Protein AF-A0A564YFP5-F1 (afdb_monomer_lite)

Sequence (176 aa):
MSIEEQVGLLSDLISILHRTYHFKRICLVGKERAIVKRKQFWDVIKTLGNRTGINVQTFLVDHKSNDDAFMIYMALWSGPDCYLLSIDEFRQHRYTIGPEGADLLAQWQTARQISVKNTHPLSFNDPVVCDSRIQGNMKDGWHIPYDSGEPRLSYLPPTTWLCLRPPTRLLLNNFQ

Organism: Hymenolepis diminuta (NCBI:txid6216)

pLDDT: mean 87.05, std 10.6, range [38.28, 97.0]

Radius of gyration: 21.27 Å; chains: 1; bounding box: 44×33×76 Å

Structure (mmCIF, N/CA/C/O backbone):
data_AF-A0A564YFP5-F1
#
_entry.id   AF-A0A564YFP5-F1
#
loop_
_atom_site.group_PDB
_atom_site.id
_atom_site.type_symbol
_atom_site.label_atom_id
_atom_site.label_alt_id
_atom_site.label_comp_id
_atom_site.label_asym_id
_atom_site.label_entity_id
_atom_site.label_seq_id
_atom_site.pdbx_PDB_ins_code
_atom_site.Cartn_x
_atom_site.Cartn_y
_atom_site.Cartn_z
_atom_site.occupancy
_atom_site.B_iso_or_equiv
_atom_site.auth_seq_id
_atom_site.auth_comp_id
_atom_site.auth_asym_id
_atom_site.auth_atom_id
_atom_site.pdbx_PDB_model_num
ATOM 1 N N . MET A 1 1 ? -0.466 15.391 21.189 1.00 73.50 1 MET A N 1
ATOM 2 C CA . MET A 1 1 ? -1.738 15.069 20.525 1.00 73.50 1 MET A CA 1
ATOM 3 C C . MET A 1 1 ? -2.593 14.251 21.478 1.00 73.50 1 MET A C 1
ATOM 5 O O . MET A 1 1 ? -2.123 13.216 21.952 1.00 73.50 1 MET A O 1
ATOM 9 N N . SER A 1 2 ? -3.782 14.741 21.814 1.00 85.06 2 SER A N 1
ATOM 10 C CA . SER A 1 2 ? -4.732 14.066 22.700 1.00 85.06 2 SER A CA 1
ATOM 11 C C . SER A 1 2 ? -5.253 12.768 22.065 1.00 85.06 2 SER A C 1
ATOM 13 O O . SER A 1 2 ? -5.103 12.533 20.865 1.00 85.06 2 SER A O 1
ATOM 15 N N . ILE A 1 3 ? -5.855 11.889 22.869 1.00 82.06 3 ILE A N 1
ATOM 16 C CA . ILE A 1 3 ? -6.478 10.660 22.347 1.00 82.06 3 ILE A CA 1
ATOM 17 C C . ILE A 1 3 ? -7.640 11.004 21.405 1.00 82.06 3 ILE A C 1
ATOM 19 O O . ILE A 1 3 ? -7.815 10.339 20.390 1.00 82.06 3 ILE A O 1
ATOM 23 N N . GLU A 1 4 ? -8.403 12.051 21.713 1.00 85.44 4 GLU A N 1
ATOM 24 C CA . GLU A 1 4 ? -9.531 12.508 20.896 1.00 85.44 4 GLU A CA 1
ATOM 25 C C . GLU A 1 4 ? -9.066 13.009 19.526 1.00 85.44 4 GLU A C 1
ATOM 27 O O . GLU A 1 4 ? -9.638 12.624 18.507 1.00 85.44 4 GLU A O 1
ATOM 32 N N . GLU A 1 5 ? -7.970 13.772 19.486 1.00 87.25 5 GLU A N 1
ATOM 33 C CA . GLU A 1 5 ? -7.333 14.200 18.236 1.00 87.25 5 GLU A CA 1
ATOM 34 C C . GLU A 1 5 ? -6.876 12.994 17.406 1.00 87.25 5 GLU A C 1
ATOM 36 O O . GLU A 1 5 ? -7.124 12.943 16.203 1.00 87.25 5 GLU A O 1
ATOM 41 N N . GLN A 1 6 ? -6.275 11.977 18.036 1.00 86.69 6 GLN A N 1
ATOM 42 C CA . GLN A 1 6 ? -5.869 10.755 17.332 1.00 86.69 6 GLN A CA 1
ATOM 43 C C . GLN A 1 6 ? -7.065 9.990 16.747 1.00 86.69 6 GLN A C 1
ATOM 45 O O . GLN A 1 6 ? -6.969 9.467 15.637 1.00 86.69 6 GLN A O 1
ATOM 50 N N . VAL A 1 7 ? -8.182 9.914 17.482 1.00 88.88 7 VAL A N 1
ATOM 51 C CA . VAL A 1 7 ? -9.424 9.280 17.005 1.00 88.88 7 VAL A CA 1
ATOM 52 C C . VAL A 1 7 ? -9.981 10.038 15.806 1.00 88.88 7 VAL A C 1
ATOM 54 O O . VAL A 1 7 ? -10.337 9.401 14.814 1.00 88.88 7 VAL A O 1
ATOM 57 N N . GLY A 1 8 ? -10.004 11.372 15.875 1.00 89.56 8 GLY A N 1
ATOM 58 C CA . GLY A 1 8 ? -10.411 12.236 14.768 1.00 89.56 8 GLY A CA 1
ATOM 59 C C . GLY A 1 8 ? -9.572 11.986 13.518 1.00 89.56 8 GLY A C 1
ATOM 60 O O . GLY A 1 8 ? -10.115 11.595 12.489 1.00 89.56 8 GLY A O 1
ATOM 61 N N . LEU A 1 9 ? -8.244 12.081 13.635 1.00 89.25 9 LEU A N 1
ATOM 62 C CA . LEU A 1 9 ? -7.331 11.875 12.506 1.00 89.25 9 LEU A CA 1
ATOM 63 C C . LEU A 1 9 ? -7.464 10.487 11.871 1.00 89.25 9 LEU A C 1
ATOM 65 O O . LEU A 1 9 ? -7.447 10.366 10.648 1.00 89.25 9 LEU A O 1
ATOM 69 N N . LEU A 1 10 ? -7.595 9.431 12.680 1.00 90.00 10 LEU A N 1
ATOM 70 C CA . LEU A 1 10 ? -7.717 8.071 12.157 1.00 90.00 10 LEU A CA 1
ATOM 71 C C . LEU A 1 10 ? -9.069 7.848 11.464 1.00 90.00 10 LEU A C 1
ATOM 73 O O . LEU A 1 10 ? -9.120 7.223 10.406 1.00 90.00 10 LEU A O 1
ATOM 77 N N . SER A 1 11 ? -10.154 8.388 12.025 1.00 91.88 11 SER A N 1
ATOM 78 C CA . SER A 1 11 ? -11.475 8.372 11.389 1.00 91.88 11 SER A CA 1
ATOM 79 C C . SER A 1 11 ? -11.476 9.145 10.067 1.00 91.88 11 SER A C 1
ATOM 81 O O . SER A 1 11 ? -12.002 8.655 9.064 1.00 91.88 11 SER A O 1
ATOM 83 N N . ASP A 1 12 ? -10.859 10.326 10.040 1.00 92.25 12 ASP A N 1
ATOM 84 C CA . ASP A 1 12 ? -10.745 11.153 8.840 1.00 92.25 12 ASP A CA 1
ATOM 85 C C . ASP A 1 12 ? -9.926 10.452 7.762 1.00 92.25 12 ASP A C 1
ATOM 87 O O . ASP A 1 12 ? -10.345 10.409 6.606 1.00 92.25 12 ASP A O 1
ATOM 91 N N . LEU A 1 13 ? -8.813 9.821 8.141 1.00 92.44 13 LEU A N 1
ATOM 92 C CA . LEU A 1 13 ? -8.007 9.013 7.234 1.00 92.44 13 LEU A CA 1
ATOM 93 C C . LEU A 1 13 ? -8.830 7.875 6.617 1.00 92.44 13 LEU A C 1
ATOM 95 O O . LEU A 1 13 ? -8.836 7.730 5.398 1.00 92.44 13 LEU A O 1
ATOM 99 N N . ILE A 1 14 ? -9.573 7.107 7.419 1.00 94.69 14 ILE A N 1
ATOM 100 C CA . ILE A 1 14 ? -10.436 6.018 6.923 1.00 94.69 14 ILE A CA 1
ATOM 101 C C . ILE A 1 14 ? -11.506 6.562 5.963 1.00 94.69 14 ILE A C 1
ATOM 103 O O . ILE A 1 14 ? -11.734 5.993 4.893 1.00 94.69 14 ILE A O 1
ATOM 107 N N . SER A 1 15 ? -12.121 7.695 6.300 1.00 94.69 15 SER A N 1
ATOM 108 C CA . SER A 1 15 ? -13.100 8.372 5.444 1.00 94.69 15 SER A CA 1
ATOM 109 C C . SER A 1 15 ? -12.491 8.859 4.122 1.00 94.69 15 SER A C 1
ATOM 111 O O . SER A 1 15 ? -13.115 8.748 3.065 1.00 94.69 15 SER A O 1
ATOM 113 N N . ILE A 1 16 ? -11.266 9.390 4.145 1.00 94.06 16 ILE A N 1
ATOM 114 C CA . ILE A 1 16 ? -10.534 9.797 2.940 1.00 94.06 16 ILE A CA 1
ATOM 115 C C . ILE A 1 16 ? -10.215 8.573 2.078 1.00 94.06 16 ILE A C 1
ATOM 117 O O . ILE A 1 16 ? -10.540 8.580 0.897 1.00 94.06 16 ILE A O 1
ATOM 121 N N . LEU A 1 17 ? -9.672 7.499 2.657 1.00 94.44 17 LEU A N 1
ATOM 122 C CA . LEU A 1 17 ? -9.351 6.270 1.922 1.00 94.44 17 LEU A CA 1
ATOM 123 C C . LEU A 1 17 ? -10.580 5.676 1.230 1.00 94.44 17 LEU A C 1
ATOM 125 O O . LEU A 1 17 ? -10.507 5.272 0.072 1.00 94.44 17 LEU A O 1
ATOM 129 N N . HIS A 1 18 ? -11.724 5.658 1.913 1.00 95.44 18 HIS A N 1
ATOM 130 C CA . HIS A 1 18 ? -12.974 5.200 1.321 1.00 95.44 18 HIS A CA 1
ATOM 131 C C . HIS A 1 18 ? -13.438 6.083 0.160 1.00 95.44 18 HIS A C 1
ATOM 133 O O . HIS A 1 18 ? -13.869 5.568 -0.867 1.00 95.44 18 HIS A O 1
ATOM 139 N N . ARG A 1 19 ? -13.357 7.410 0.300 1.00 94.81 19 ARG A N 1
ATOM 140 C CA . ARG A 1 19 ? -13.780 8.336 -0.760 1.00 94.81 19 ARG A CA 1
ATOM 141 C C . ARG A 1 19 ? -12.858 8.293 -1.975 1.00 94.81 19 ARG A C 1
ATOM 143 O O . ARG A 1 19 ? -13.357 8.367 -3.090 1.00 94.81 19 ARG A O 1
ATOM 150 N N . THR A 1 20 ? -11.552 8.164 -1.755 1.00 93.62 20 THR A N 1
ATOM 151 C CA . THR A 1 20 ? -10.540 8.190 -2.818 1.00 93.62 20 THR A CA 1
ATOM 152 C C . THR A 1 20 ? -10.410 6.846 -3.531 1.00 93.62 20 THR A C 1
ATOM 154 O O . THR A 1 20 ? -10.350 6.815 -4.754 1.00 93.62 20 THR A O 1
ATOM 157 N N . TYR A 1 21 ? -10.386 5.737 -2.787 1.00 94.31 21 TYR A N 1
ATOM 158 C CA . TYR A 1 21 ? -10.079 4.405 -3.330 1.00 94.31 21 TYR A CA 1
ATOM 159 C C . TYR A 1 21 ? -11.248 3.418 -3.253 1.00 94.31 21 TYR A C 1
ATOM 161 O O . TYR A 1 21 ? -11.103 2.255 -3.618 1.00 94.31 21 TYR A O 1
ATOM 169 N N . HIS A 1 22 ? -12.408 3.841 -2.744 1.00 94.94 22 HIS A N 1
ATOM 170 C CA . HIS A 1 22 ? -13.594 2.992 -2.579 1.00 94.94 22 HIS A CA 1
ATOM 171 C C . HIS A 1 22 ? -13.382 1.758 -1.689 1.00 94.94 22 HIS A C 1
ATOM 173 O O . HIS A 1 22 ? -14.152 0.795 -1.748 1.00 94.94 22 HIS A O 1
ATOM 179 N N . PHE A 1 23 ? -12.383 1.791 -0.801 1.00 95.50 23 PHE A N 1
ATOM 180 C CA . PHE A 1 23 ? -12.154 0.709 0.150 1.00 95.50 23 PHE A CA 1
ATOM 181 C C . PHE A 1 23 ? -13.331 0.576 1.119 1.00 95.50 23 PHE A C 1
ATOM 183 O O . PHE A 1 23 ? -13.731 1.527 1.793 1.00 95.50 23 PHE A O 1
ATOM 190 N N . LYS A 1 24 ? -13.903 -0.631 1.179 1.00 95.38 24 LYS A N 1
ATOM 191 C CA . LYS A 1 24 ? -15.010 -0.983 2.087 1.00 95.38 24 LYS A CA 1
ATOM 192 C C . LYS A 1 24 ? -14.576 -1.855 3.257 1.00 95.38 24 LYS A C 1
ATOM 194 O O . LYS A 1 24 ? -15.315 -1.973 4.226 1.00 95.38 24 LYS A O 1
ATOM 199 N N . ARG A 1 25 ? -13.411 -2.493 3.167 1.00 96.94 25 ARG A N 1
ATOM 200 C CA . ARG A 1 25 ? -12.842 -3.340 4.219 1.00 96.94 25 ARG A CA 1
ATOM 201 C C . ARG A 1 25 ? -11.470 -2.796 4.565 1.00 96.94 25 ARG A C 1
ATOM 203 O O . ARG A 1 25 ? -10.617 -2.717 3.689 1.00 96.94 25 ARG A O 1
ATOM 210 N N . ILE A 1 26 ? -11.285 -2.395 5.816 1.00 96.69 26 ILE A N 1
ATOM 211 C C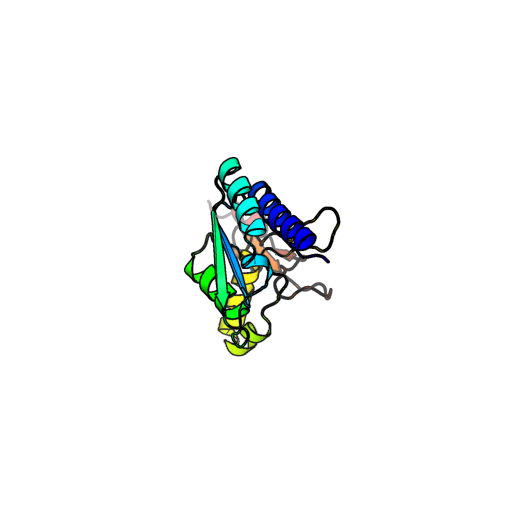A . ILE A 1 26 ? -10.035 -1.816 6.308 1.00 96.69 26 ILE A CA 1
ATOM 212 C C . ILE A 1 26 ? -9.615 -2.596 7.550 1.00 96.69 26 ILE A C 1
ATOM 214 O O . ILE A 1 26 ? -10.394 -2.735 8.490 1.00 96.69 26 ILE A O 1
ATOM 218 N N . CYS A 1 27 ? -8.385 -3.103 7.561 1.00 95.88 27 CYS A N 1
ATOM 219 C CA . CYS A 1 27 ? -7.795 -3.740 8.732 1.00 95.88 27 CYS A CA 1
ATOM 220 C C . CYS A 1 27 ? -6.696 -2.837 9.291 1.00 95.88 27 CYS A C 1
ATOM 222 O O . CYS A 1 27 ? -5.730 -2.519 8.600 1.00 95.88 27 CYS A O 1
ATOM 224 N N . LEU A 1 28 ? -6.858 -2.406 10.537 1.00 93.81 28 LEU A N 1
ATOM 225 C CA . LEU A 1 28 ? -5.856 -1.656 11.273 1.00 93.81 28 LEU A CA 1
ATOM 226 C C . LEU A 1 28 ? -4.903 -2.640 11.937 1.00 93.81 28 LEU A C 1
ATOM 228 O O . LEU A 1 28 ? -5.295 -3.405 12.818 1.00 93.81 28 LEU A O 1
ATOM 232 N N . VAL A 1 29 ? -3.650 -2.602 11.515 1.00 92.50 29 VAL A N 1
ATOM 233 C CA . VAL A 1 29 ? -2.612 -3.512 11.983 1.00 92.50 29 VAL A CA 1
ATOM 234 C C . VAL A 1 29 ? -1.633 -2.735 12.835 1.00 92.50 29 VAL A C 1
ATOM 236 O O . VAL A 1 29 ? -1.246 -1.622 12.481 1.00 92.50 29 VAL A O 1
ATOM 239 N N . GLY A 1 30 ? -1.219 -3.313 13.950 1.00 89.81 30 GLY A N 1
ATOM 240 C CA . GLY A 1 30 ? -0.128 -2.739 14.713 1.00 89.81 30 GLY A CA 1
ATOM 241 C C . GLY A 1 30 ? -0.012 -3.323 16.099 1.00 89.81 30 GLY A C 1
ATOM 242 O O . GLY A 1 30 ? -0.818 -4.144 16.539 1.00 89.81 30 GLY A O 1
ATOM 243 N N . LYS A 1 31 ? 0.992 -2.849 16.824 1.00 88.56 31 LYS A N 1
ATOM 244 C CA . LYS A 1 31 ? 1.086 -3.104 18.261 1.00 88.56 31 LYS A CA 1
ATOM 245 C C . LYS A 1 31 ? -0.139 -2.572 18.984 1.00 88.56 31 LYS A C 1
ATOM 247 O O . LYS A 1 31 ? -0.765 -1.595 18.569 1.00 88.56 31 LYS A O 1
ATOM 252 N N . GLU A 1 32 ? -0.460 -3.207 20.097 1.00 79.19 32 GLU A N 1
ATOM 253 C CA . GLU A 1 32 ? -1.568 -2.792 20.937 1.00 79.19 32 GLU A CA 1
ATOM 254 C C . GLU A 1 32 ? -1.438 -1.308 21.352 1.00 79.19 32 GLU A C 1
ATOM 256 O O . GLU A 1 32 ? -0.527 -0.917 22.082 1.00 79.19 32 GLU A O 1
ATOM 261 N N . ARG A 1 33 ? -2.350 -0.455 20.865 1.00 76.00 33 ARG A N 1
ATOM 262 C CA . ARG A 1 33 ? -2.394 0.983 21.183 1.00 76.00 33 ARG A CA 1
ATOM 263 C C . ARG A 1 33 ? -3.616 1.310 22.030 1.00 76.00 33 ARG A C 1
ATOM 265 O O . ARG A 1 33 ? -4.688 0.739 21.852 1.00 76.00 33 ARG A O 1
ATOM 272 N N . ALA A 1 34 ? -3.488 2.304 22.907 1.00 74.88 34 ALA A N 1
ATOM 273 C CA . ALA A 1 34 ? -4.592 2.731 23.768 1.00 74.88 34 ALA A CA 1
ATOM 274 C C . ALA A 1 34 ? -5.837 3.175 22.975 1.00 74.88 34 ALA A C 1
ATOM 276 O O . ALA A 1 34 ? -6.951 2.974 23.448 1.00 74.88 34 ALA A O 1
ATOM 277 N N . ILE A 1 35 ? -5.656 3.742 21.776 1.00 82.50 35 ILE A N 1
ATOM 278 C CA . ILE A 1 35 ? -6.736 4.284 20.940 1.00 82.50 35 ILE A CA 1
ATOM 279 C C . ILE A 1 35 ? -7.766 3.226 20.518 1.00 82.50 35 ILE A C 1
ATOM 281 O O . ILE A 1 35 ? -8.960 3.427 20.716 1.00 82.50 35 ILE A O 1
ATOM 285 N N . VAL A 1 36 ? -7.313 2.068 20.030 1.00 83.94 36 VAL A N 1
ATOM 286 C CA . VAL A 1 36 ? -8.179 0.970 19.562 1.00 83.94 36 VAL A CA 1
ATOM 287 C C . VAL A 1 36 ? -8.882 0.242 20.711 1.00 83.94 36 VAL A C 1
ATOM 289 O O . VAL A 1 36 ? -9.814 -0.517 20.478 1.00 83.94 36 VAL A O 1
ATOM 292 N N . LYS A 1 37 ? -8.494 0.500 21.967 1.00 84.81 37 LYS A N 1
ATOM 293 C CA . LYS A 1 37 ? -9.222 0.027 23.156 1.00 84.81 37 LYS A CA 1
ATOM 294 C C . LYS A 1 37 ? -10.328 0.983 23.604 1.00 84.81 37 LYS A C 1
ATOM 296 O O . LYS A 1 37 ? -11.116 0.637 24.483 1.00 84.81 37 LYS A O 1
ATOM 301 N N . ARG A 1 38 ? -10.387 2.210 23.073 1.00 87.62 38 ARG A N 1
ATOM 302 C CA . ARG A 1 38 ? -11.375 3.203 23.510 1.00 87.62 38 ARG A CA 1
ATOM 303 C C . ARG A 1 38 ? -12.723 2.936 22.860 1.00 87.62 38 ARG A C 1
ATOM 305 O O . ARG A 1 38 ? -12.831 2.844 21.643 1.00 87.62 38 ARG A O 1
ATOM 312 N N . LYS A 1 39 ? -13.775 2.932 23.678 1.00 90.25 39 LYS A N 1
ATOM 313 C CA . LYS A 1 39 ? -15.161 2.852 23.203 1.00 90.25 39 LYS A CA 1
ATOM 314 C C . LYS A 1 39 ? -15.491 3.968 22.201 1.00 90.25 39 LYS A C 1
ATOM 316 O O . LYS A 1 39 ? -16.045 3.688 21.149 1.00 90.25 39 LYS A O 1
ATOM 321 N N . GLN A 1 40 ? -15.056 5.196 22.492 1.00 90.25 40 GLN A N 1
ATOM 322 C CA . GLN A 1 40 ? -15.269 6.361 21.626 1.00 90.25 40 GLN A CA 1
ATOM 323 C C . GLN A 1 40 ? -14.742 6.149 20.199 1.00 90.25 40 GLN A C 1
ATOM 325 O O . GLN A 1 40 ? -15.411 6.536 19.247 1.00 90.25 40 GLN A O 1
ATOM 330 N N . PHE A 1 41 ? -13.579 5.504 20.041 1.00 90.88 41 PHE A N 1
ATOM 331 C CA . PHE A 1 41 ? -13.041 5.172 18.720 1.00 90.88 41 PHE A CA 1
ATOM 332 C C . PHE A 1 41 ? -14.027 4.290 17.943 1.00 90.88 41 PHE A C 1
ATOM 334 O O . PHE A 1 41 ? -14.424 4.626 16.830 1.00 90.88 41 PHE A O 1
ATOM 341 N N . TRP A 1 42 ? -14.497 3.206 18.559 1.00 94.38 42 TRP A N 1
ATOM 342 C CA . TRP A 1 42 ? -15.432 2.282 17.921 1.00 94.38 42 TRP A CA 1
ATOM 343 C C . TRP A 1 42 ? -16.825 2.873 17.691 1.00 94.38 42 TRP A C 1
ATOM 345 O O . TRP A 1 42 ? -17.457 2.5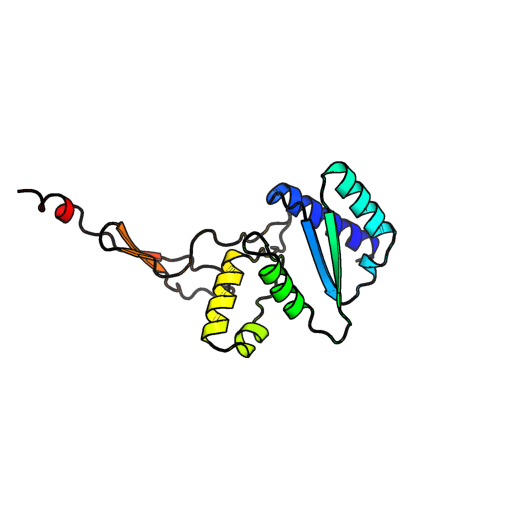30 16.695 1.00 94.38 42 TRP A O 1
ATOM 355 N N . ASP A 1 43 ? -17.291 3.793 18.537 1.00 95.19 43 ASP A N 1
ATOM 356 C CA . ASP A 1 43 ? -18.552 4.515 18.324 1.00 95.19 43 ASP A CA 1
ATOM 357 C C . ASP A 1 43 ? -18.479 5.409 17.067 1.00 95.19 43 ASP A C 1
ATOM 359 O O . ASP A 1 43 ? -19.412 5.431 16.252 1.00 95.19 43 ASP A O 1
ATOM 363 N N . VAL A 1 44 ? -17.345 6.090 16.857 1.00 94.50 44 VAL A N 1
ATOM 364 C CA . VAL A 1 44 ? -17.076 6.888 15.647 1.00 94.50 44 VAL A CA 1
ATOM 365 C C . VAL A 1 44 ? -17.003 5.989 14.412 1.00 94.50 44 VAL A C 1
ATOM 367 O O . VAL A 1 44 ? -17.697 6.244 13.427 1.00 94.50 44 VAL A O 1
ATOM 370 N N . ILE A 1 45 ? -16.239 4.895 14.478 1.00 95.19 45 ILE A N 1
ATOM 371 C CA . ILE A 1 45 ? -16.115 3.924 13.382 1.00 95.19 45 ILE A CA 1
ATOM 372 C C . ILE A 1 45 ? -17.463 3.285 13.034 1.00 95.19 45 ILE A C 1
ATOM 374 O O . ILE A 1 45 ? -17.792 3.160 11.857 1.00 95.19 45 ILE A O 1
ATOM 378 N N . LYS A 1 46 ? -18.283 2.930 14.028 1.00 96.06 46 LYS A N 1
ATOM 379 C CA . LYS A 1 46 ? -19.628 2.379 13.811 1.00 96.06 46 LYS A CA 1
ATOM 380 C C . LYS A 1 46 ? -20.542 3.392 13.129 1.00 96.06 46 LYS A C 1
ATOM 382 O O . LYS A 1 46 ? -21.267 3.042 12.202 1.00 96.06 46 LYS A O 1
ATOM 387 N N . THR A 1 47 ? -20.488 4.653 13.553 1.00 96.38 47 THR A N 1
ATOM 388 C CA . THR A 1 47 ? -21.248 5.739 12.919 1.00 96.38 47 THR A CA 1
ATOM 389 C C . THR A 1 47 ? -20.818 5.940 11.467 1.00 96.38 47 THR A C 1
ATOM 391 O O . THR A 1 47 ? -21.669 6.076 10.587 1.00 96.38 47 THR A O 1
ATOM 394 N N . LEU A 1 48 ? -19.510 5.913 11.201 1.00 95.56 48 LEU A N 1
ATOM 395 C CA . LEU A 1 48 ? -18.958 5.998 9.852 1.00 95.56 48 LEU A CA 1
ATOM 396 C C . LEU A 1 48 ? -19.401 4.803 8.994 1.00 95.56 48 LEU A C 1
ATOM 398 O O . LEU A 1 48 ? -19.907 5.005 7.890 1.00 95.56 48 LEU A O 1
ATOM 402 N N . GLY A 1 49 ? -19.293 3.582 9.520 1.00 96.06 49 GLY A N 1
ATOM 403 C CA . GLY A 1 49 ? -19.720 2.350 8.858 1.00 96.06 49 GLY A CA 1
ATOM 404 C C . GLY A 1 49 ? -21.211 2.336 8.523 1.00 96.06 49 GLY A C 1
ATOM 405 O O . GLY A 1 49 ? -21.573 2.030 7.392 1.00 96.06 49 GLY A O 1
ATOM 406 N N . ASN A 1 50 ? -22.080 2.780 9.435 1.00 96.94 50 ASN A N 1
ATOM 407 C CA . ASN A 1 50 ? -23.524 2.889 9.183 1.00 96.94 50 ASN A CA 1
ATOM 408 C C . ASN A 1 50 ? -23.865 3.855 8.035 1.00 96.94 50 ASN A C 1
ATOM 410 O O . ASN A 1 50 ? -24.863 3.659 7.348 1.00 96.94 50 ASN A O 1
ATOM 414 N N . ARG A 1 51 ? -23.058 4.905 7.830 1.00 95.69 51 ARG A N 1
ATOM 415 C CA . ARG A 1 51 ? -23.277 5.913 6.778 1.00 95.69 51 ARG A CA 1
ATOM 416 C C . ARG A 1 51 ? -22.705 5.510 5.419 1.00 95.69 51 ARG A C 1
ATOM 418 O O . ARG A 1 51 ? -23.223 5.942 4.398 1.00 95.69 51 ARG A O 1
ATOM 425 N N . THR A 1 52 ? -21.619 4.738 5.407 1.00 96.00 52 THR A N 1
ATOM 426 C CA . THR A 1 52 ? -20.789 4.501 4.205 1.00 96.00 52 THR A CA 1
ATOM 427 C C . THR A 1 52 ? -20.727 3.034 3.773 1.00 96.00 52 THR A C 1
ATOM 429 O O . THR A 1 52 ? -20.325 2.728 2.653 1.00 96.00 52 THR A O 1
ATOM 432 N N . GLY A 1 53 ? -21.108 2.105 4.652 1.00 95.94 53 GLY A N 1
ATOM 433 C CA . GLY A 1 53 ? -20.931 0.667 4.459 1.00 95.94 53 GLY A CA 1
ATOM 434 C C . GLY A 1 53 ? -19.499 0.167 4.687 1.00 95.94 53 GLY A C 1
ATOM 435 O O . GLY A 1 53 ? -19.206 -0.976 4.336 1.00 95.94 53 GLY A O 1
ATOM 436 N N . ILE A 1 54 ? -18.598 0.989 5.242 1.00 97.00 54 ILE A N 1
ATOM 437 C CA . ILE A 1 54 ? -17.232 0.568 5.592 1.00 97.00 54 ILE A CA 1
ATOM 438 C C . ILE A 1 54 ? -17.264 -0.385 6.794 1.00 97.00 54 ILE A C 1
ATOM 440 O O . ILE A 1 54 ? -17.923 -0.125 7.800 1.0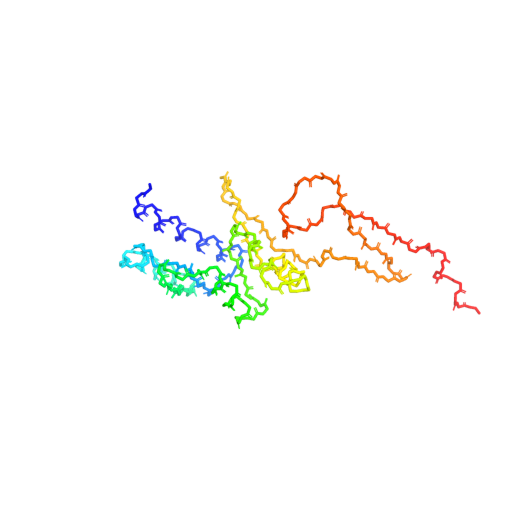0 97.00 54 ILE A O 1
ATOM 444 N N . ASN A 1 55 ? -16.478 -1.456 6.714 1.00 97.00 55 ASN A N 1
ATOM 445 C CA . ASN A 1 55 ? -16.150 -2.349 7.815 1.00 97.00 55 ASN A CA 1
ATOM 446 C C . ASN A 1 55 ? -14.675 -2.166 8.200 1.00 97.00 55 ASN A C 1
ATOM 448 O O . ASN A 1 55 ? -13.786 -2.311 7.357 1.00 97.00 55 ASN A O 1
ATOM 452 N N . VAL A 1 56 ? -14.433 -1.853 9.473 1.00 96.38 56 VAL A N 1
ATOM 453 C CA . VAL A 1 56 ? -13.090 -1.688 10.032 1.00 96.38 56 VAL A CA 1
ATOM 454 C C . VAL A 1 56 ? -12.844 -2.770 11.075 1.00 96.38 56 VAL A C 1
ATOM 456 O O . VAL A 1 56 ? -13.635 -2.945 12.000 1.00 96.38 56 VAL A O 1
ATOM 459 N N . GLN A 1 57 ? -11.726 -3.469 10.935 1.00 94.56 57 GLN A N 1
ATOM 460 C CA . GLN A 1 57 ? -11.250 -4.488 11.866 1.00 94.56 57 GLN A CA 1
ATOM 461 C C . GLN A 1 57 ? -9.870 -4.101 12.396 1.00 94.56 57 GLN A C 1
ATOM 463 O O . GLN A 1 57 ? -9.192 -3.253 11.819 1.00 94.56 57 GLN A O 1
ATOM 468 N N . THR A 1 58 ? -9.445 -4.716 13.496 1.00 93.75 58 THR A N 1
ATOM 469 C CA . THR A 1 58 ? -8.103 -4.521 14.060 1.00 93.75 58 THR A CA 1
ATOM 470 C C . THR A 1 58 ? -7.400 -5.856 14.229 1.00 93.75 58 THR A C 1
ATOM 472 O O . THR A 1 58 ? -7.985 -6.783 14.789 1.00 93.75 58 THR A O 1
ATOM 475 N N . PHE A 1 59 ? -6.134 -5.920 13.833 1.00 92.88 59 PHE A N 1
ATOM 476 C CA . PHE A 1 59 ? -5.219 -7.004 14.161 1.00 92.88 59 PHE A CA 1
ATOM 477 C C . PHE A 1 59 ? -4.106 -6.443 15.043 1.00 92.88 59 PHE A C 1
ATOM 479 O O . PHE A 1 59 ? -3.228 -5.714 14.575 1.00 92.88 59 PHE A O 1
ATOM 486 N N . LEU A 1 60 ? -4.193 -6.738 16.340 1.00 91.56 60 LEU A N 1
ATOM 487 C CA . LEU A 1 60 ? -3.265 -6.219 17.335 1.00 91.56 60 LEU A CA 1
ATOM 488 C C . LEU A 1 60 ? -2.269 -7.299 17.719 1.00 91.56 60 LEU A C 1
ATOM 490 O O . LEU A 1 60 ? -2.660 -8.408 18.077 1.00 91.56 60 LEU A O 1
ATOM 494 N N . VAL A 1 61 ? -0.989 -6.954 17.661 1.00 90.00 61 VAL A N 1
ATOM 495 C CA . VAL A 1 61 ? 0.094 -7.851 18.062 1.00 90.00 61 VAL A CA 1
ATOM 496 C C . VAL A 1 61 ? 0.663 -7.450 19.416 1.00 90.00 61 VAL A C 1
ATOM 498 O O . VAL A 1 61 ? 0.553 -6.294 19.845 1.00 90.00 61 VAL A O 1
ATOM 501 N N . ASP A 1 62 ? 1.301 -8.416 20.076 1.00 87.88 62 ASP A N 1
ATOM 502 C CA . ASP A 1 62 ? 2.052 -8.155 21.299 1.00 87.88 62 ASP A CA 1
ATOM 503 C C . ASP A 1 62 ? 3.165 -7.124 21.051 1.00 87.88 62 ASP A C 1
ATOM 505 O O . ASP A 1 62 ? 3.770 -7.070 19.980 1.00 87.88 62 ASP A O 1
ATOM 509 N N . HIS A 1 63 ? 3.472 -6.323 22.068 1.00 84.81 63 HIS A N 1
ATOM 510 C CA . HIS A 1 63 ? 4.482 -5.268 22.000 1.00 84.81 63 HIS A CA 1
ATOM 511 C C . HIS A 1 63 ? 5.883 -5.746 21.561 1.00 84.81 63 HIS A C 1
ATOM 513 O O . HIS A 1 63 ? 6.624 -4.960 20.955 1.00 84.81 63 HIS A O 1
ATOM 519 N N . LYS A 1 64 ? 6.243 -7.011 21.832 1.00 85.62 64 LYS A N 1
ATOM 520 C CA . LYS A 1 64 ? 7.518 -7.635 21.431 1.00 85.62 64 LYS A CA 1
ATOM 521 C C . LYS A 1 64 ? 7.509 -8.176 20.004 1.00 85.62 64 LYS A C 1
ATOM 523 O O . LYS A 1 64 ? 8.570 -8.499 19.481 1.00 85.62 64 LYS A O 1
ATOM 528 N N . SER A 1 65 ? 6.338 -8.297 19.387 1.00 85.44 65 SER A N 1
ATOM 529 C CA . SER A 1 65 ? 6.206 -8.786 18.015 1.00 85.44 65 SER A CA 1
ATOM 530 C C . SER A 1 65 ? 6.592 -7.706 17.004 1.00 85.44 65 SER A C 1
ATOM 532 O O . SER A 1 65 ? 6.541 -6.510 17.309 1.00 85.44 65 SER A O 1
ATOM 534 N N . ASN A 1 66 ? 6.955 -8.134 15.793 1.00 85.81 66 ASN A N 1
ATOM 535 C CA . ASN A 1 66 ? 7.208 -7.236 14.670 1.00 85.81 66 ASN A CA 1
ATOM 536 C C . ASN A 1 66 ? 5.925 -7.101 13.837 1.00 85.81 66 ASN A C 1
ATOM 538 O O . ASN A 1 66 ? 5.544 -8.033 13.133 1.00 85.81 66 ASN A O 1
ATOM 542 N N . ASP A 1 67 ? 5.198 -5.995 14.001 1.00 87.38 67 ASP A N 1
ATOM 543 C CA . ASP A 1 67 ? 3.887 -5.760 13.382 1.00 87.38 67 ASP A CA 1
ATOM 544 C C . ASP A 1 67 ? 3.952 -5.605 11.860 1.00 87.38 67 ASP A C 1
ATOM 546 O O . ASP A 1 67 ? 3.018 -5.999 11.160 1.00 87.38 67 ASP A O 1
ATOM 550 N N . ASP A 1 68 ? 5.066 -5.099 11.346 1.00 90.50 68 ASP A N 1
ATOM 551 C CA . ASP A 1 68 ? 5.336 -4.932 9.918 1.00 90.50 68 ASP A CA 1
ATOM 552 C C . ASP A 1 68 ? 5.315 -6.263 9.127 1.00 90.50 68 ASP A C 1
ATOM 554 O O . ASP A 1 68 ? 4.761 -6.322 8.028 1.00 90.50 68 ASP A O 1
ATOM 558 N N . ALA A 1 69 ? 5.806 -7.365 9.699 1.00 92.00 69 ALA A N 1
ATOM 559 C CA . ALA A 1 69 ? 5.754 -8.691 9.084 1.00 92.00 69 ALA A CA 1
ATOM 560 C C . ALA A 1 69 ? 4.306 -9.184 8.934 1.00 92.00 69 ALA A C 1
ATOM 562 O O . ALA A 1 69 ? 3.932 -9.733 7.895 1.00 92.00 69 ALA A O 1
ATOM 563 N N . PHE A 1 70 ? 3.464 -8.942 9.945 1.00 93.00 70 PHE A N 1
ATOM 564 C CA . PHE A 1 70 ? 2.038 -9.275 9.885 1.00 93.00 70 PHE A CA 1
ATOM 565 C C . PHE A 1 70 ? 1.290 -8.391 8.887 1.00 93.00 70 PHE A C 1
ATOM 567 O O . PHE A 1 70 ? 0.397 -8.881 8.199 1.00 93.00 70 PHE A O 1
ATOM 574 N N . MET A 1 71 ? 1.663 -7.113 8.769 1.00 93.75 71 MET A N 1
ATOM 575 C CA . MET A 1 71 ? 1.126 -6.212 7.747 1.00 93.75 71 MET A CA 1
ATOM 576 C C . MET A 1 71 ? 1.374 -6.747 6.334 1.00 93.75 71 MET A C 1
ATOM 578 O O . MET A 1 71 ? 0.425 -6.861 5.556 1.00 93.75 71 MET A O 1
ATOM 582 N N . ILE A 1 72 ? 2.620 -7.123 6.022 1.00 94.38 72 ILE A N 1
ATOM 583 C CA . ILE A 1 72 ? 2.988 -7.701 4.721 1.00 94.38 72 ILE A CA 1
ATOM 584 C C . ILE A 1 72 ? 2.225 -9.010 4.490 1.00 94.38 72 ILE A C 1
ATOM 586 O O . ILE A 1 72 ? 1.576 -9.172 3.456 1.00 94.38 72 ILE A O 1
ATOM 590 N N . TYR A 1 73 ? 2.249 -9.921 5.468 1.00 94.69 73 TYR A N 1
ATOM 591 C CA . TYR A 1 73 ? 1.583 -11.219 5.362 1.00 94.69 73 TYR A CA 1
ATOM 592 C C . TYR A 1 73 ? 0.080 -11.084 5.108 1.00 94.69 73 TYR A C 1
ATOM 594 O O . TYR A 1 73 ? -0.443 -11.708 4.189 1.00 94.69 73 TYR A O 1
ATOM 602 N N . MET A 1 74 ? -0.629 -10.261 5.884 1.00 95.12 74 MET A N 1
ATOM 603 C CA . MET A 1 74 ? -2.076 -10.105 5.725 1.00 95.12 74 MET A CA 1
ATOM 604 C C . MET A 1 74 ? -2.449 -9.455 4.399 1.00 95.12 74 MET A C 1
ATOM 606 O O . MET A 1 74 ? -3.458 -9.846 3.813 1.00 95.12 74 MET A O 1
ATOM 610 N N . ALA A 1 75 ? -1.659 -8.495 3.914 1.00 95.94 75 ALA A N 1
ATOM 611 C CA . ALA A 1 75 ? -1.907 -7.880 2.616 1.00 95.94 75 ALA A CA 1
ATOM 612 C C . ALA A 1 75 ? -1.728 -8.898 1.477 1.00 95.94 75 ALA A C 1
ATOM 614 O O . ALA A 1 75 ? -2.603 -9.016 0.624 1.00 95.94 75 ALA A O 1
ATOM 615 N N . LEU A 1 76 ? -0.659 -9.703 1.511 1.00 95.31 76 LEU A N 1
ATOM 616 C CA . LEU A 1 76 ? -0.444 -10.796 0.554 1.00 95.31 76 LEU A CA 1
ATOM 617 C C . LEU A 1 76 ? -1.551 -11.857 0.630 1.00 95.31 76 LEU A C 1
ATOM 619 O O . LEU A 1 76 ? -2.099 -12.259 -0.394 1.00 95.31 76 LEU A O 1
ATOM 623 N N . TRP A 1 77 ? -1.908 -12.287 1.843 1.00 96.25 77 TRP A N 1
ATOM 624 C CA . TRP A 1 77 ? -2.928 -13.310 2.082 1.00 96.25 77 TRP A CA 1
ATOM 625 C C . TRP A 1 77 ? -4.333 -12.863 1.666 1.00 96.25 77 TRP A C 1
ATOM 627 O O . TRP A 1 77 ? -5.131 -13.670 1.195 1.00 96.25 77 TRP A O 1
ATOM 637 N N . SER A 1 78 ? -4.637 -11.570 1.802 1.00 95.94 78 SER A N 1
ATOM 638 C CA . SER A 1 78 ? -5.915 -10.987 1.374 1.00 95.94 78 SER A CA 1
ATOM 639 C C . SER A 1 78 ? -6.090 -10.975 -0.148 1.00 95.94 78 SER A C 1
ATOM 641 O O . SER A 1 78 ? -7.197 -10.733 -0.631 1.00 95.94 78 SER A O 1
ATOM 643 N N . GLY A 1 79 ? -5.026 -11.265 -0.898 1.00 94.31 79 GLY A N 1
ATOM 644 C CA . GLY A 1 79 ? -5.053 -11.414 -2.343 1.00 94.31 79 GLY A CA 1
ATOM 645 C C . GLY A 1 79 ? -4.653 -10.146 -3.101 1.00 94.31 79 GLY A C 1
ATOM 646 O O . GLY A 1 79 ? -4.301 -9.124 -2.507 1.00 94.31 79 GLY A O 1
ATOM 647 N N . PRO A 1 80 ? -4.690 -10.207 -4.442 1.00 91.31 80 PRO A N 1
ATOM 648 C CA . PRO A 1 80 ? -4.127 -9.171 -5.300 1.00 91.31 80 PRO A CA 1
ATOM 649 C C . PRO A 1 80 ? -4.837 -7.819 -5.180 1.00 91.31 80 PRO A C 1
ATOM 651 O O . PRO A 1 80 ? -4.200 -6.807 -5.421 1.00 91.31 80 PRO A O 1
ATOM 654 N N . ASP A 1 81 ? -6.104 -7.761 -4.772 1.00 92.44 81 ASP A N 1
ATOM 655 C CA . ASP A 1 81 ? -6.845 -6.493 -4.645 1.00 92.44 81 ASP A CA 1
ATOM 656 C C . ASP A 1 81 ? -6.652 -5.804 -3.283 1.00 92.44 81 ASP A C 1
ATOM 658 O O . ASP A 1 81 ? -7.303 -4.801 -2.979 1.00 92.44 81 ASP A O 1
ATOM 662 N N . CYS A 1 82 ? -5.769 -6.340 -2.435 1.00 96.12 82 CYS A N 1
ATOM 663 C CA . CYS A 1 82 ? -5.429 -5.727 -1.162 1.00 96.12 82 CYS A CA 1
ATOM 664 C C . CYS A 1 82 ? -4.320 -4.683 -1.327 1.00 96.12 82 CYS A C 1
ATOM 666 O O . CYS A 1 82 ? -3.296 -4.925 -1.968 1.00 96.12 82 CYS A O 1
ATOM 668 N N . TYR A 1 83 ? -4.521 -3.529 -0.693 1.00 96.19 83 TYR A N 1
ATOM 669 C CA . TYR A 1 83 ? -3.558 -2.436 -0.652 1.00 96.19 83 TYR A CA 1
ATOM 670 C C . TYR A 1 83 ? -3.021 -2.252 0.760 1.00 96.19 83 TYR A C 1
ATOM 672 O O . TYR A 1 83 ? -3.726 -2.462 1.750 1.00 96.19 83 TYR A O 1
ATOM 680 N N . LEU A 1 84 ? -1.770 -1.815 0.842 1.00 95.31 84 LEU A N 1
ATOM 681 C CA . LEU A 1 84 ? -1.071 -1.581 2.092 1.00 95.31 84 LEU A CA 1
ATOM 682 C C . LEU A 1 84 ? -0.863 -0.082 2.298 1.00 95.31 84 LEU A C 1
ATOM 684 O O . LEU A 1 84 ? -0.136 0.549 1.542 1.00 95.31 84 LEU A O 1
ATOM 688 N N . LEU A 1 85 ? -1.450 0.498 3.341 1.00 94.44 85 LEU A N 1
ATOM 689 C CA . LEU A 1 85 ? -1.154 1.880 3.718 1.00 94.44 85 LEU A CA 1
ATOM 690 C C . LEU A 1 85 ? 0.028 1.906 4.695 1.00 94.44 85 LEU A C 1
ATOM 692 O O . LEU A 1 85 ? -0.114 1.479 5.840 1.00 94.44 85 LEU A O 1
ATOM 696 N N . SER A 1 86 ? 1.185 2.403 4.261 1.00 92.38 86 SER A N 1
ATOM 697 C CA . SER A 1 86 ? 2.384 2.514 5.101 1.00 92.38 86 SER A CA 1
ATOM 698 C C . SER A 1 86 ? 3.337 3.591 4.580 1.00 92.38 86 SER A C 1
ATOM 700 O O . SER A 1 86 ? 3.338 3.913 3.397 1.00 92.38 86 SER A O 1
ATOM 702 N N . ILE A 1 87 ? 4.169 4.140 5.465 1.00 89.75 87 ILE A N 1
ATOM 703 C CA . ILE A 1 87 ? 5.327 4.971 5.089 1.00 89.75 87 ILE A CA 1
ATOM 704 C C . ILE A 1 87 ? 6.648 4.191 5.156 1.00 89.75 87 ILE A C 1
ATOM 706 O O . ILE A 1 87 ? 7.683 4.716 4.755 1.00 89.75 87 ILE A O 1
ATOM 710 N N . ASP A 1 88 ? 6.615 2.958 5.666 1.00 89.88 88 ASP A N 1
ATOM 711 C CA . ASP A 1 88 ? 7.791 2.101 5.792 1.00 89.88 88 ASP A CA 1
ATOM 712 C C . ASP A 1 88 ? 8.276 1.622 4.413 1.00 89.88 88 ASP A C 1
ATOM 714 O O . ASP A 1 88 ? 7.497 1.425 3.478 1.00 89.88 88 ASP A O 1
ATOM 718 N N . GLU A 1 89 ? 9.586 1.443 4.295 1.00 89.12 89 GLU A N 1
ATOM 719 C CA . GLU A 1 89 ? 10.272 0.885 3.135 1.00 89.12 89 GLU A CA 1
ATOM 720 C C . GLU A 1 89 ? 10.535 -0.626 3.267 1.00 89.12 89 GLU A C 1
ATOM 722 O O . GLU A 1 89 ? 11.082 -1.226 2.340 1.00 89.12 89 GLU A O 1
ATOM 727 N N . PHE A 1 90 ? 10.236 -1.236 4.418 1.00 91.94 90 PHE A N 1
ATOM 728 C CA . PHE A 1 90 ? 10.463 -2.653 4.731 1.00 91.94 90 PHE A CA 1
ATOM 729 C C . PHE A 1 90 ? 11.889 -3.125 4.395 1.00 91.94 90 PHE A C 1
ATOM 731 O O . PHE A 1 90 ? 12.111 -4.252 3.946 1.00 91.94 90 PHE A O 1
ATOM 738 N N . ARG A 1 91 ? 12.888 -2.246 4.586 1.00 90.19 91 ARG A N 1
ATOM 739 C CA . ARG A 1 91 ? 14.296 -2.495 4.208 1.00 90.19 91 ARG A CA 1
ATOM 740 C C . ARG A 1 91 ? 14.859 -3.739 4.897 1.00 90.19 91 ARG A C 1
ATOM 742 O O . ARG A 1 91 ? 15.536 -4.538 4.259 1.00 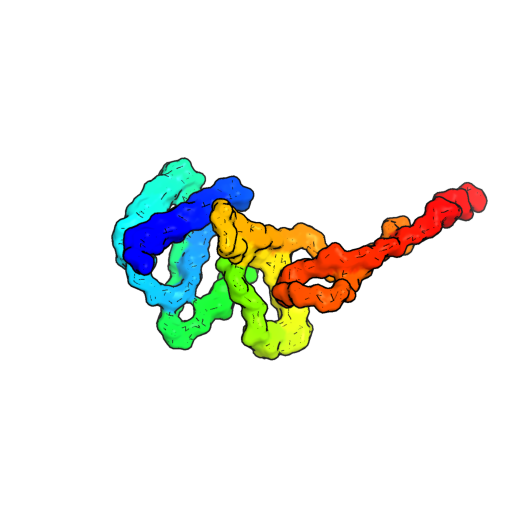90.19 91 ARG A O 1
ATOM 749 N N . GLN A 1 92 ? 14.531 -3.929 6.175 1.00 91.69 92 GLN A N 1
ATOM 750 C CA . GLN A 1 92 ? 14.966 -5.093 6.946 1.00 91.69 92 GLN A CA 1
ATOM 751 C C . GLN A 1 92 ? 14.369 -6.402 6.409 1.00 91.69 92 GLN A C 1
ATOM 753 O O . GLN A 1 92 ? 15.076 -7.405 6.315 1.00 91.69 92 GLN A O 1
ATOM 758 N N . HIS A 1 93 ? 13.095 -6.395 6.007 1.00 92.38 93 HIS A N 1
ATOM 759 C CA . HIS A 1 93 ? 12.443 -7.579 5.437 1.00 92.38 93 HIS A CA 1
ATOM 760 C C . HIS A 1 93 ? 13.037 -7.944 4.086 1.00 92.38 93 HIS A C 1
ATOM 762 O O . HIS A 1 93 ? 13.384 -9.103 3.888 1.00 92.38 93 HIS A O 1
ATOM 768 N N . ARG A 1 94 ? 13.267 -6.959 3.208 1.00 91.38 94 ARG A N 1
ATOM 769 C CA . ARG A 1 94 ? 13.979 -7.172 1.935 1.00 91.38 94 ARG A CA 1
ATOM 770 C C . ARG A 1 94 ? 15.368 -7.768 2.138 1.00 91.38 94 ARG A C 1
ATOM 772 O O . ARG A 1 94 ? 15.742 -8.684 1.422 1.00 91.38 94 ARG A O 1
ATOM 779 N N . TYR A 1 95 ? 16.110 -7.297 3.137 1.00 91.06 95 TYR A N 1
ATOM 780 C CA . TYR A 1 95 ? 17.409 -7.881 3.464 1.00 91.06 95 TYR A CA 1
ATOM 781 C C . TYR A 1 95 ? 17.290 -9.346 3.921 1.00 91.06 95 TYR A C 1
ATOM 783 O O . TYR A 1 95 ? 18.074 -10.195 3.507 1.00 91.06 95 TYR A O 1
ATOM 791 N N . THR A 1 96 ? 16.289 -9.654 4.749 1.00 92.81 96 THR A N 1
ATOM 792 C CA . THR A 1 96 ? 16.138 -10.974 5.387 1.00 92.81 96 THR A CA 1
ATOM 793 C C . THR A 1 96 ? 15.706 -12.067 4.405 1.00 92.81 96 THR A C 1
ATOM 795 O O . THR A 1 96 ? 16.122 -13.213 4.549 1.00 92.81 96 THR A O 1
ATOM 798 N N . ILE A 1 97 ? 14.897 -11.732 3.396 1.00 92.25 97 ILE A N 1
ATOM 799 C CA . ILE A 1 97 ? 14.365 -12.696 2.414 1.00 92.25 97 ILE A CA 1
ATOM 800 C C . ILE A 1 97 ? 15.339 -13.030 1.269 1.00 92.25 97 ILE A C 1
ATOM 802 O O . ILE A 1 97 ? 15.031 -13.885 0.440 1.00 92.25 97 ILE A O 1
ATOM 806 N N . GLY A 1 98 ? 16.507 -12.383 1.219 1.00 93.25 98 GLY A N 1
ATOM 807 C CA . GLY A 1 98 ? 17.501 -12.574 0.161 1.00 93.25 98 GLY A CA 1
ATOM 808 C C . GLY A 1 98 ? 17.178 -11.821 -1.141 1.00 93.25 98 GLY A C 1
ATOM 809 O O . GLY A 1 98 ? 16.111 -11.224 -1.266 1.00 93.25 98 GLY A O 1
ATOM 810 N N . PRO A 1 99 ? 18.098 -11.822 -2.124 1.00 88.69 99 PRO A N 1
ATOM 811 C CA . PRO A 1 99 ? 18.046 -10.926 -3.284 1.00 88.69 99 PRO A CA 1
ATOM 812 C C . PRO A 1 99 ? 16.829 -11.146 -4.196 1.00 88.69 99 PRO A C 1
ATOM 814 O O . PRO A 1 99 ? 16.136 -10.184 -4.511 1.00 88.69 99 PRO A O 1
ATOM 817 N N . GLU A 1 100 ? 16.502 -12.391 -4.560 1.00 89.69 100 GLU A N 1
ATOM 818 C CA . GLU A 1 100 ? 15.310 -12.668 -5.386 1.00 89.69 100 GLU A CA 1
ATOM 819 C C . GLU A 1 100 ? 14.012 -12.263 -4.675 1.00 89.69 100 GLU A C 1
ATOM 821 O O . GLU A 1 100 ? 13.128 -11.642 -5.269 1.00 89.69 100 GLU A O 1
ATOM 826 N N . GLY A 1 101 ? 13.904 -12.573 -3.379 1.00 91.12 101 GLY A N 1
ATOM 827 C CA . GLY A 1 101 ? 12.761 -12.170 -2.568 1.00 91.12 101 GLY A CA 1
ATOM 828 C C . GLY A 1 101 ? 12.663 -10.651 -2.434 1.00 91.12 101 GLY A C 1
ATOM 829 O O . GLY A 1 101 ? 11.564 -10.102 -2.496 1.00 91.12 101 GLY A O 1
ATOM 830 N N . ALA A 1 102 ? 13.798 -9.964 -2.282 1.00 90.19 102 ALA A N 1
ATOM 831 C CA . ALA A 1 102 ? 13.865 -8.514 -2.147 1.00 90.19 102 ALA A CA 1
ATOM 832 C C . ALA A 1 102 ? 13.282 -7.809 -3.373 1.00 90.19 102 ALA A C 1
ATOM 834 O O . ALA A 1 102 ? 12.502 -6.868 -3.211 1.00 90.19 102 ALA A O 1
ATOM 835 N N . ASP A 1 103 ? 13.608 -8.292 -4.573 1.00 86.31 103 ASP A N 1
ATOM 836 C CA . ASP A 1 103 ? 13.095 -7.748 -5.829 1.00 86.31 103 ASP A CA 1
ATOM 837 C C . ASP A 1 103 ? 11.586 -7.963 -5.963 1.00 86.31 103 ASP A C 1
ATOM 839 O O . ASP A 1 103 ? 10.859 -7.040 -6.340 1.00 86.31 103 ASP A O 1
ATOM 843 N N . LEU A 1 104 ? 11.097 -9.160 -5.623 1.00 90.62 104 LEU A N 1
ATOM 844 C CA . LEU A 1 104 ? 9.666 -9.470 -5.636 1.00 90.62 104 LEU A CA 1
ATOM 845 C C . LEU A 1 104 ? 8.894 -8.626 -4.618 1.00 90.62 104 LEU A C 1
ATOM 847 O O . LEU A 1 104 ? 7.842 -8.076 -4.948 1.00 90.62 104 LEU A O 1
ATOM 851 N N . LEU A 1 105 ? 9.422 -8.480 -3.400 1.00 91.56 105 LEU A N 1
ATOM 852 C CA . LEU A 1 105 ? 8.806 -7.660 -2.361 1.00 91.56 105 LEU A CA 1
ATOM 853 C C . LEU A 1 105 ? 8.803 -6.181 -2.759 1.00 91.56 105 LEU A C 1
ATOM 855 O O . LEU A 1 105 ? 7.794 -5.515 -2.556 1.00 91.56 105 LEU A O 1
ATOM 859 N N . ALA A 1 106 ? 9.882 -5.679 -3.366 1.00 88.44 106 ALA A N 1
ATOM 860 C CA . ALA A 1 106 ? 9.946 -4.309 -3.867 1.00 88.44 106 ALA A CA 1
ATOM 861 C C . ALA A 1 106 ? 8.898 -4.059 -4.962 1.00 88.44 106 ALA A C 1
ATOM 863 O O . ALA A 1 106 ? 8.157 -3.087 -4.875 1.00 88.44 106 ALA A O 1
ATOM 864 N N . GLN A 1 107 ? 8.765 -4.958 -5.941 1.00 87.25 107 GLN A N 1
ATOM 865 C CA . GLN A 1 107 ? 7.743 -4.838 -6.991 1.00 87.25 107 GLN A CA 1
ATOM 866 C C . GLN A 1 107 ? 6.327 -4.883 -6.430 1.00 87.25 107 GLN A C 1
ATOM 868 O O . GLN A 1 107 ? 5.482 -4.066 -6.796 1.00 87.25 107 GLN A O 1
ATOM 873 N N . TRP A 1 108 ? 6.063 -5.831 -5.531 1.00 91.75 108 TRP A N 1
ATOM 874 C CA . TRP A 1 108 ? 4.779 -5.919 -4.854 1.00 91.75 108 TRP A CA 1
ATOM 875 C C . TRP A 1 108 ? 4.480 -4.634 -4.076 1.00 91.75 108 TRP A C 1
ATOM 877 O O . TRP A 1 108 ? 3.380 -4.095 -4.184 1.00 91.75 108 TRP A O 1
ATOM 887 N N . GLN A 1 109 ? 5.468 -4.101 -3.355 1.00 91.94 109 GLN A N 1
ATOM 888 C CA . GLN A 1 109 ? 5.350 -2.854 -2.608 1.00 91.94 109 GLN A CA 1
ATOM 889 C C . GLN A 1 109 ? 5.019 -1.684 -3.539 1.00 91.94 109 GLN A C 1
ATOM 891 O O . GLN A 1 109 ? 4.068 -0.956 -3.282 1.00 91.94 109 GLN A O 1
ATOM 896 N N . THR A 1 110 ? 5.726 -1.542 -4.658 1.00 88.25 110 THR A N 1
ATOM 897 C CA . THR A 1 110 ? 5.458 -0.522 -5.681 1.00 88.25 110 THR A CA 1
ATOM 898 C C . THR A 1 110 ? 4.028 -0.611 -6.232 1.00 88.25 110 THR A C 1
ATOM 900 O O . THR A 1 110 ? 3.388 0.416 -6.451 1.00 88.25 110 THR A O 1
ATOM 903 N N . ALA A 1 111 ? 3.498 -1.822 -6.415 1.00 90.31 111 ALA A N 1
ATOM 904 C CA . ALA A 1 111 ? 2.160 -2.048 -6.963 1.00 90.31 111 ALA A CA 1
ATOM 905 C C . ALA A 1 111 ? 1.021 -1.956 -5.930 1.00 90.31 111 ALA A C 1
ATOM 907 O O . ALA A 1 111 ? -0.140 -1.811 -6.318 1.00 90.31 111 ALA A O 1
ATOM 908 N N . ARG A 1 112 ? 1.309 -2.081 -4.625 1.00 93.25 112 ARG A N 1
ATOM 909 C CA . ARG A 1 112 ? 0.277 -2.234 -3.577 1.00 93.25 112 ARG A CA 1
ATOM 910 C C . ARG A 1 112 ? 0.371 -1.246 -2.427 1.00 93.25 112 ARG A C 1
ATOM 912 O O . ARG A 1 112 ? -0.625 -1.066 -1.723 1.00 93.25 112 ARG A O 1
ATOM 919 N N . GLN A 1 113 ? 1.517 -0.610 -2.213 1.00 93.62 113 GLN A N 1
ATOM 920 C CA . GLN A 1 113 ? 1.676 0.351 -1.134 1.00 93.62 113 GLN A CA 1
ATOM 921 C C . GLN A 1 113 ? 1.110 1.713 -1.531 1.00 93.62 113 GLN A C 1
ATOM 923 O O . GLN A 1 113 ? 1.500 2.307 -2.531 1.00 93.62 113 GLN A O 1
ATOM 928 N N . ILE A 1 114 ? 0.219 2.220 -0.688 1.00 94.25 114 ILE A N 1
ATOM 929 C CA . ILE A 1 114 ? -0.190 3.617 -0.655 1.00 94.25 114 ILE A CA 1
ATOM 930 C C . ILE A 1 114 ? 0.627 4.270 0.458 1.00 94.25 114 ILE A C 1
ATOM 932 O O . ILE A 1 114 ? 0.609 3.795 1.596 1.00 94.25 114 ILE A O 1
ATOM 936 N N . SER A 1 115 ? 1.330 5.361 0.160 1.00 90.81 115 SER A N 1
ATOM 937 C CA . SER A 1 115 ? 2.088 6.107 1.177 1.00 90.81 115 SER A CA 1
ATOM 938 C C . SER A 1 115 ? 1.460 7.470 1.421 1.00 90.81 115 SER A C 1
ATOM 940 O O . SER A 1 115 ? 1.116 8.182 0.481 1.00 90.81 115 SER A O 1
ATOM 942 N N . VAL A 1 116 ? 1.339 7.871 2.684 1.00 88.38 116 VAL A N 1
ATOM 943 C CA . VAL A 1 116 ? 0.831 9.201 3.049 1.00 88.38 116 VAL A CA 1
ATOM 944 C C . VAL A 1 116 ? 1.926 10.247 2.835 1.00 88.38 116 VAL A C 1
ATOM 946 O O . VAL A 1 116 ? 3.038 10.096 3.341 1.00 88.38 116 VAL A O 1
ATOM 949 N N . LYS A 1 117 ? 1.615 11.330 2.119 1.00 83.62 117 LYS A N 1
ATOM 950 C CA . LYS A 1 117 ? 2.460 12.526 2.041 1.00 83.62 117 LYS A CA 1
ATOM 951 C C . LYS A 1 117 ? 2.094 13.455 3.191 1.00 83.62 117 LYS A C 1
ATOM 953 O O . LYS A 1 117 ? 0.916 13.725 3.425 1.00 83.62 117 LYS A O 1
ATOM 958 N N . ASN A 1 118 ? 3.100 13.975 3.889 1.00 76.00 118 ASN A N 1
ATOM 959 C CA . ASN A 1 118 ? 2.899 14.913 4.992 1.00 76.00 118 ASN A CA 1
ATOM 960 C C . ASN A 1 118 ? 2.594 16.331 4.463 1.00 76.00 118 ASN A C 1
ATOM 962 O O . ASN A 1 118 ? 3.387 17.255 4.630 1.00 76.00 118 ASN A O 1
ATOM 966 N N . THR A 1 119 ? 1.481 16.476 3.740 1.00 76.81 119 THR A N 1
ATOM 967 C CA . THR A 1 119 ? 1.001 17.729 3.144 1.00 76.81 119 THR A CA 1
ATOM 968 C C . THR A 1 119 ? -0.362 18.108 3.714 1.00 76.81 119 THR A C 1
ATOM 970 O O . THR A 1 119 ? -1.119 17.247 4.164 1.00 76.81 119 THR A O 1
ATOM 973 N N . HIS A 1 120 ? -0.706 19.394 3.631 1.00 75.69 120 HIS A N 1
ATOM 974 C CA . HIS A 1 120 ? -2.056 19.888 3.897 1.00 75.69 120 HIS A CA 1
ATOM 975 C C . HIS A 1 120 ? -2.627 20.531 2.621 1.00 75.69 120 HIS A C 1
ATOM 977 O O . HIS A 1 120 ? -2.049 21.510 2.149 1.00 75.69 120 HIS A O 1
ATOM 983 N N . PRO A 1 121 ? -3.730 20.008 2.047 1.00 79.56 121 PRO A N 1
ATOM 984 C CA . PRO A 1 121 ? -4.491 18.831 2.483 1.00 79.56 121 PRO A CA 1
ATOM 985 C C . PRO A 1 121 ? -3.696 17.517 2.367 1.00 79.56 121 PRO A C 1
ATOM 987 O O . PRO A 1 121 ? -2.693 17.443 1.651 1.00 79.56 121 PRO A O 1
ATOM 990 N N . LEU A 1 122 ? -4.150 16.490 3.099 1.00 84.00 122 LEU A N 1
ATOM 991 C CA . LEU A 1 122 ? -3.544 15.158 3.079 1.00 84.00 122 LEU A CA 1
ATOM 992 C C . LEU A 1 122 ? -3.538 14.625 1.644 1.00 84.00 122 LEU A C 1
ATOM 994 O O . LEU A 1 122 ? -4.579 14.607 0.987 1.00 84.00 122 LEU A O 1
ATOM 998 N N . SER A 1 123 ? -2.377 14.192 1.167 1.00 87.12 123 SER A N 1
ATOM 999 C CA . SER A 1 123 ? -2.235 13.586 -0.155 1.00 87.12 123 SER A CA 1
ATOM 1000 C C . SER A 1 123 ? -1.510 12.249 -0.060 1.00 87.12 123 SER A C 1
ATOM 1002 O O . SER A 1 123 ? -0.886 11.936 0.957 1.00 87.12 123 SER A O 1
ATOM 1004 N N . PHE A 1 124 ? -1.616 11.438 -1.108 1.00 91.19 124 PHE A N 1
ATOM 1005 C CA . PHE A 1 124 ? -1.054 10.092 -1.144 1.00 91.19 124 PHE A CA 1
ATOM 1006 C C . PHE A 1 124 ? -0.068 9.948 -2.308 1.00 91.19 124 PHE A C 1
ATOM 1008 O O . PHE A 1 124 ? -0.103 10.695 -3.291 1.00 91.19 124 PHE A O 1
ATOM 1015 N N . ASN A 1 125 ? 0.865 9.014 -2.163 1.00 88.81 125 ASN A N 1
ATOM 1016 C CA . ASN A 1 125 ? 1.525 8.373 -3.288 1.00 88.81 125 ASN A CA 1
ATOM 1017 C C . ASN A 1 125 ? 0.684 7.160 -3.656 1.00 88.81 125 ASN A C 1
ATOM 1019 O O . ASN A 1 125 ? 0.554 6.244 -2.840 1.00 88.81 125 ASN A O 1
ATOM 1023 N N . ASP A 1 126 ? 0.113 7.196 -4.854 1.00 89.06 126 ASP A N 1
ATOM 1024 C CA . ASP A 1 126 ? -0.649 6.077 -5.380 1.00 89.06 126 ASP A CA 1
ATOM 1025 C C . ASP A 1 126 ? 0.277 4.918 -5.763 1.00 89.06 126 ASP A C 1
ATOM 1027 O O . ASP A 1 126 ? 1.435 5.148 -6.138 1.00 89.06 126 ASP A O 1
ATOM 1031 N N . PRO A 1 127 ? -0.226 3.675 -5.704 1.00 86.88 127 PRO A N 1
ATOM 1032 C CA . PRO A 1 127 ? 0.505 2.522 -6.187 1.00 86.88 127 PRO A CA 1
ATOM 1033 C C . PRO A 1 127 ? 0.707 2.634 -7.695 1.00 86.88 127 PRO A C 1
ATOM 1035 O O . PRO A 1 127 ? -0.119 3.193 -8.424 1.00 86.88 127 PRO A O 1
ATOM 1038 N N . VAL A 1 128 ? 1.813 2.091 -8.181 1.00 82.44 128 VAL A N 1
ATOM 1039 C CA . VAL A 1 128 ? 2.160 2.199 -9.593 1.00 82.44 128 VAL A CA 1
ATOM 1040 C C . VAL A 1 128 ? 1.282 1.265 -10.411 1.00 82.44 128 VAL A C 1
ATOM 1042 O O . VAL A 1 128 ? 1.170 0.076 -10.124 1.00 82.44 128 VAL A O 1
ATOM 1045 N N . VAL A 1 129 ? 0.674 1.823 -11.455 1.00 75.44 129 VAL A N 1
ATOM 1046 C CA . VAL A 1 129 ? -0.235 1.098 -12.354 1.00 75.44 129 VAL A CA 1
ATOM 1047 C C . VAL A 1 129 ? 0.530 0.255 -13.383 1.00 75.44 129 VAL A C 1
ATOM 1049 O O . VAL A 1 129 ? 0.032 -0.773 -13.835 1.00 75.44 129 VAL A O 1
ATOM 1052 N N . CYS A 1 130 ? 1.748 0.669 -13.737 1.00 72.81 130 CYS A N 1
ATOM 1053 C CA . CYS A 1 130 ? 2.586 0.016 -14.741 1.00 72.81 130 CYS A CA 1
ATOM 1054 C C . CYS A 1 130 ? 3.834 -0.593 -14.096 1.00 72.81 130 CYS A C 1
ATOM 1056 O O . CYS A 1 130 ? 4.467 0.040 -13.254 1.00 72.81 130 CYS A O 1
ATOM 1058 N N . ASP A 1 131 ? 4.225 -1.796 -14.521 1.00 73.69 131 ASP A N 1
ATOM 1059 C CA . ASP A 1 131 ? 5.481 -2.396 -14.064 1.00 73.69 131 ASP A CA 1
ATOM 1060 C C . ASP A 1 131 ? 6.665 -1.480 -14.449 1.00 73.69 131 ASP A C 1
ATOM 1062 O O . ASP A 1 131 ? 6.735 -0.931 -15.549 1.00 73.69 131 ASP A O 1
ATOM 1066 N N . SER A 1 132 ? 7.566 -1.258 -13.498 1.00 78.12 132 SER A N 1
ATOM 1067 C CA . SER A 1 132 ? 8.736 -0.395 -13.627 1.00 78.12 132 SER A CA 1
ATOM 1068 C C . SER A 1 132 ? 9.955 -1.112 -14.206 1.00 78.12 132 SER A C 1
ATOM 1070 O O . SER A 1 132 ? 11.078 -0.661 -13.997 1.00 78.12 132 SER A O 1
ATOM 1072 N N . ARG A 1 133 ? 9.769 -2.266 -14.844 1.00 83.12 133 ARG A N 1
ATOM 1073 C CA . ARG A 1 133 ? 10.813 -3.013 -15.550 1.00 83.12 133 ARG A CA 1
ATOM 1074 C C . ARG A 1 133 ? 10.918 -2.600 -17.010 1.00 83.12 133 ARG A C 1
ATOM 1076 O O . ARG A 1 133 ? 10.094 -1.864 -17.543 1.00 83.12 133 ARG A O 1
ATOM 1083 N N . ILE A 1 134 ? 11.949 -3.129 -17.663 1.00 88.75 134 ILE A N 1
ATOM 1084 C CA . ILE A 1 134 ? 12.055 -3.081 -19.117 1.00 88.75 134 ILE A CA 1
ATOM 1085 C C . ILE A 1 134 ? 10.831 -3.775 -19.716 1.00 88.75 134 ILE A C 1
ATOM 1087 O O . ILE A 1 134 ? 10.563 -4.941 -19.427 1.00 88.75 134 ILE A O 1
ATOM 1091 N N . GLN A 1 135 ? 10.108 -3.054 -20.563 1.00 90.06 135 GLN A N 1
ATOM 1092 C CA . GLN A 1 135 ? 8.912 -3.541 -21.240 1.00 90.06 135 GLN A CA 1
ATOM 1093 C C . GLN A 1 135 ? 9.034 -3.280 -22.726 1.00 90.06 135 GLN A C 1
ATOM 1095 O O . GLN A 1 135 ? 9.473 -2.208 -23.137 1.00 90.06 135 GLN A O 1
ATOM 1100 N N . GLY A 1 136 ? 8.605 -4.223 -23.551 1.00 90.44 136 GLY A N 1
ATOM 1101 C CA . GLY A 1 136 ? 8.612 -3.994 -24.981 1.00 90.44 136 GLY A CA 1
ATOM 1102 C C . GLY A 1 136 ? 8.644 -5.249 -25.812 1.00 90.44 136 GLY A C 1
ATOM 1103 O O . GLY A 1 136 ? 8.696 -6.371 -25.312 1.00 90.44 136 GLY A O 1
ATOM 1104 N N . ASN A 1 137 ? 8.604 -5.024 -27.114 1.00 90.00 137 ASN A N 1
ATOM 1105 C CA . ASN A 1 137 ? 8.774 -6.046 -28.124 1.00 90.00 137 ASN A CA 1
ATOM 1106 C C . ASN A 1 137 ? 9.268 -5.390 -29.426 1.00 90.00 137 ASN A C 1
ATOM 1108 O O . ASN A 1 137 ? 9.310 -4.168 -29.562 1.00 90.00 137 ASN A O 1
ATOM 1112 N N . MET A 1 138 ? 9.630 -6.201 -30.417 1.00 86.94 138 MET A N 1
ATOM 1113 C CA . MET A 1 138 ? 10.164 -5.692 -31.688 1.00 86.94 138 MET A CA 1
ATOM 1114 C C . MET A 1 138 ? 9.141 -4.940 -32.555 1.00 86.94 138 MET A C 1
ATOM 1116 O O . MET A 1 138 ? 9.538 -4.263 -33.499 1.00 86.94 138 MET A O 1
ATOM 1120 N N . LYS A 1 139 ? 7.842 -5.056 -32.261 1.00 88.00 139 LYS A N 1
ATOM 1121 C CA . LYS A 1 139 ? 6.755 -4.388 -32.987 1.00 88.00 139 LYS A CA 1
ATOM 1122 C C . LYS A 1 139 ? 6.449 -3.002 -32.412 1.00 88.00 139 LYS A C 1
ATOM 1124 O O . LYS A 1 139 ? 6.339 -2.046 -33.171 1.00 88.00 139 LYS A O 1
ATOM 1129 N N . ASP A 1 140 ? 6.332 -2.898 -31.093 1.00 89.00 140 ASP A N 1
ATOM 1130 C CA . ASP A 1 140 ? 5.909 -1.677 -30.395 1.00 89.00 140 ASP A CA 1
ATOM 1131 C C . ASP A 1 140 ? 7.099 -0.866 -29.859 1.00 89.00 140 ASP A C 1
ATOM 1133 O O . ASP A 1 140 ? 6.967 0.315 -29.530 1.00 89.00 140 ASP A O 1
ATOM 1137 N N . GLY A 1 141 ? 8.281 -1.484 -29.819 1.00 92.50 141 GLY A N 1
ATOM 1138 C CA . GLY A 1 141 ? 9.488 -0.898 -29.263 1.00 92.50 141 GLY A CA 1
ATOM 1139 C C . GLY A 1 141 ? 9.732 -1.286 -27.813 1.00 92.50 141 GLY A C 1
ATOM 1140 O O . GLY A 1 141 ? 9.032 -2.120 -27.242 1.00 92.50 141 GLY A O 1
ATOM 1141 N N . TRP A 1 142 ? 10.757 -0.677 -27.229 1.00 94.44 142 TRP A N 1
ATOM 1142 C CA . TRP A 1 142 ? 11.217 -0.936 -25.870 1.00 94.44 142 TRP A CA 1
ATOM 1143 C C . TRP A 1 142 ? 11.136 0.328 -25.018 1.00 94.44 142 TRP A C 1
ATOM 1145 O O . TRP A 1 142 ? 11.520 1.410 -25.456 1.00 94.44 142 TRP A O 1
ATOM 1155 N N . HIS A 1 143 ? 10.678 0.166 -23.784 1.00 92.50 143 HIS A N 1
ATOM 1156 C CA . HIS A 1 143 ? 10.668 1.157 -22.721 1.00 92.50 143 HIS A CA 1
ATOM 1157 C C . HIS A 1 143 ? 11.624 0.663 -21.642 1.00 92.50 143 HIS A C 1
ATOM 1159 O O . HIS A 1 143 ? 11.390 -0.374 -21.018 1.00 92.50 143 HIS A O 1
ATOM 1165 N N . IL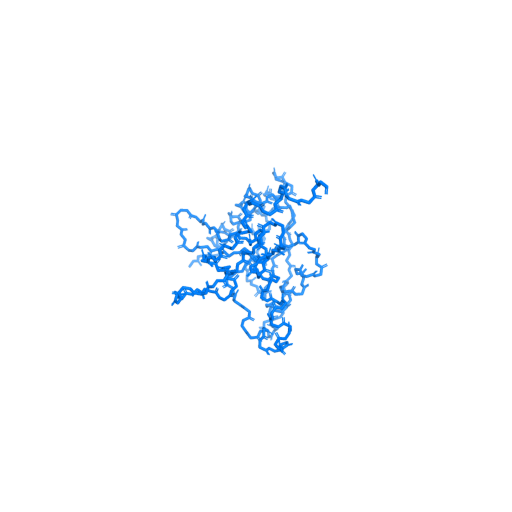E A 1 144 ? 12.734 1.374 -21.472 1.00 91.75 144 ILE A N 1
ATOM 1166 C CA . ILE A 1 144 ? 13.806 1.008 -20.552 1.00 91.75 144 ILE A CA 1
ATOM 1167 C C . ILE A 1 144 ? 13.877 2.090 -19.473 1.00 91.75 144 ILE A C 1
ATOM 1169 O O . ILE A 1 144 ? 14.243 3.228 -19.780 1.00 91.75 144 ILE A O 1
ATOM 1173 N N . PRO A 1 145 ? 13.527 1.774 -18.222 1.00 89.69 145 PRO A N 1
ATOM 1174 C CA . PRO A 1 145 ? 13.701 2.706 -17.124 1.00 89.69 145 PRO A CA 1
ATOM 1175 C C . PRO A 1 145 ? 15.193 2.887 -16.837 1.00 89.69 145 PRO A C 1
ATOM 1177 O O . PRO A 1 145 ? 15.963 1.927 -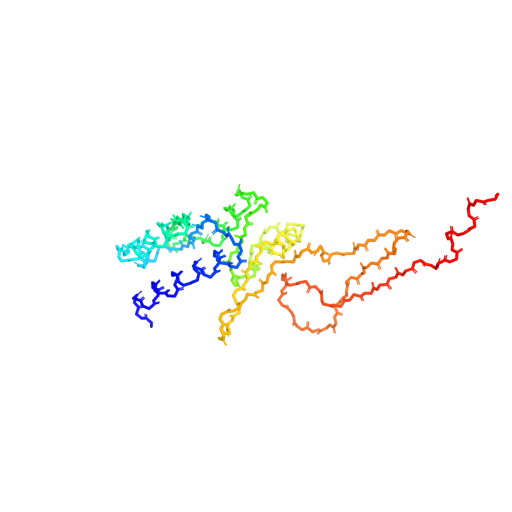16.894 1.00 89.69 145 PRO A O 1
ATOM 1180 N N . TYR A 1 146 ? 15.605 4.103 -16.498 1.00 86.81 146 TYR A N 1
ATOM 1181 C CA . TYR A 1 146 ? 16.975 4.380 -16.069 1.00 86.81 146 TYR A CA 1
ATOM 1182 C C . TYR A 1 146 ? 16.985 5.362 -14.902 1.00 86.81 146 TYR A C 1
ATOM 1184 O O . TYR A 1 146 ? 16.035 6.124 -14.720 1.00 86.81 146 TYR A O 1
ATOM 1192 N N . ASP A 1 147 ? 18.047 5.323 -14.100 1.00 81.88 147 ASP A N 1
ATOM 1193 C CA . ASP A 1 147 ? 18.220 6.235 -12.974 1.00 81.88 147 ASP A CA 1
ATOM 1194 C C . ASP A 1 147 ? 18.791 7.573 -13.459 1.00 81.88 147 ASP A C 1
ATOM 1196 O O . ASP A 1 147 ? 19.797 7.609 -14.171 1.00 81.88 147 ASP A O 1
ATOM 1200 N N . SER A 1 148 ? 18.144 8.674 -13.081 1.00 78.50 148 SER A N 1
ATOM 1201 C CA . SER A 1 148 ? 18.627 10.027 -13.357 1.00 78.50 148 SER A CA 1
ATOM 1202 C C . SER A 1 148 ? 19.712 10.483 -12.375 1.00 78.50 148 SER A C 1
ATOM 1204 O O . SER A 1 148 ? 20.253 11.571 -12.552 1.00 78.50 148 SER A O 1
ATOM 1206 N N . GLY A 1 149 ? 20.023 9.681 -11.348 1.00 78.25 149 GLY A N 1
ATOM 1207 C CA . GLY A 1 149 ? 20.947 10.023 -10.263 1.00 78.25 149 GLY A CA 1
ATOM 1208 C C . GLY A 1 149 ? 20.296 10.817 -9.126 1.00 78.25 149 GLY A C 1
ATOM 1209 O O . GLY A 1 149 ? 20.979 11.201 -8.178 1.00 78.25 149 GLY A O 1
ATOM 1210 N N . GLU A 1 150 ? 18.983 11.050 -9.201 1.00 80.56 150 GLU A N 1
ATOM 1211 C CA . GLU A 1 150 ? 18.227 11.778 -8.181 1.00 80.56 150 GLU A CA 1
ATOM 1212 C C . GLU A 1 150 ? 17.796 10.836 -7.042 1.00 80.56 150 GLU A C 1
ATOM 1214 O O . GLU A 1 150 ? 17.246 9.761 -7.310 1.00 80.56 150 GLU A O 1
ATOM 1219 N N . PRO A 1 151 ? 17.978 11.217 -5.762 1.00 76.88 151 PRO A N 1
ATOM 1220 C CA . PRO A 1 151 ? 17.564 10.387 -4.637 1.00 76.88 151 PRO A CA 1
ATOM 1221 C C . PRO A 1 151 ? 16.059 10.094 -4.657 1.00 76.88 151 PRO A C 1
ATOM 1223 O O . PRO A 1 151 ? 15.227 11.001 -4.719 1.00 76.88 151 PRO A O 1
ATOM 1226 N N . ARG A 1 152 ? 15.693 8.816 -4.528 1.00 75.75 152 ARG A N 1
ATOM 1227 C CA . ARG A 1 152 ? 14.298 8.360 -4.514 1.00 75.75 152 ARG A CA 1
ATOM 1228 C C . ARG A 1 152 ? 14.089 7.273 -3.462 1.00 75.75 152 ARG A C 1
ATOM 1230 O O . ARG A 1 152 ? 14.988 6.476 -3.199 1.00 75.75 152 ARG A O 1
ATOM 1237 N N . LEU A 1 153 ? 12.886 7.207 -2.883 1.00 70.75 153 LEU A N 1
ATOM 1238 C CA . LEU A 1 153 ? 12.492 6.052 -2.072 1.00 70.75 153 LEU A CA 1
ATOM 1239 C C . LEU A 1 153 ? 12.539 4.791 -2.937 1.00 70.75 153 LEU A C 1
ATOM 1241 O O . LEU A 1 153 ? 12.071 4.779 -4.076 1.00 70.75 153 LEU A O 1
ATOM 1245 N N . SER A 1 154 ? 13.089 3.723 -2.374 1.00 67.50 154 SER A N 1
ATOM 1246 C CA . SER A 1 154 ? 13.444 2.516 -3.125 1.00 67.50 154 SER A CA 1
ATOM 1247 C C . SER A 1 154 ? 12.256 1.774 -3.756 1.00 67.50 154 SER A C 1
ATOM 1249 O O . SER A 1 154 ? 12.453 1.028 -4.707 1.00 67.50 154 SER A O 1
ATOM 1251 N N . TYR A 1 155 ? 11.036 1.991 -3.259 1.00 67.19 155 TYR A N 1
ATOM 1252 C CA . TYR A 1 155 ? 9.803 1.412 -3.805 1.00 67.19 155 TYR A CA 1
ATOM 1253 C C . TYR A 1 155 ? 9.072 2.326 -4.796 1.00 67.19 155 TYR A C 1
ATOM 1255 O O . TYR A 1 155 ? 8.068 1.918 -5.376 1.00 67.19 155 TYR A O 1
ATOM 1263 N N . LEU A 1 156 ? 9.505 3.576 -4.976 1.00 73.81 156 LEU A N 1
ATOM 1264 C CA . LEU A 1 156 ? 8.900 4.442 -5.985 1.00 73.81 156 LEU A CA 1
ATOM 1265 C C . LEU A 1 156 ? 9.402 4.031 -7.375 1.00 73.81 156 LEU A C 1
ATOM 1267 O O . LEU A 1 156 ? 10.566 3.631 -7.513 1.00 73.81 156 LEU A O 1
ATOM 1271 N N . PRO A 1 157 ? 8.569 4.167 -8.417 1.00 74.19 157 PRO A N 1
ATOM 1272 C CA . PRO A 1 157 ? 8.972 3.833 -9.771 1.00 74.19 157 PRO A CA 1
ATOM 1273 C C . PRO A 1 157 ? 10.020 4.829 -10.295 1.00 74.19 157 PRO A C 1
ATOM 1275 O O . PRO A 1 157 ? 10.090 5.971 -9.827 1.00 74.19 157 PRO A O 1
ATOM 1278 N N . PRO A 1 158 ? 10.822 4.426 -11.290 1.00 79.62 158 PRO A N 1
ATOM 1279 C CA . PRO A 1 158 ? 11.667 5.332 -12.049 1.00 79.62 158 PRO A CA 1
ATOM 1280 C C . PRO A 1 158 ? 10.797 6.343 -12.805 1.00 79.62 158 PRO A C 1
ATOM 1282 O O . PRO A 1 158 ? 9.765 6.004 -13.390 1.00 79.62 158 PRO A O 1
ATOM 1285 N N . THR A 1 159 ? 11.229 7.598 -12.797 1.00 81.62 159 THR A N 1
ATOM 1286 C CA . THR A 1 159 ? 10.542 8.715 -13.463 1.00 81.62 159 THR A CA 1
ATOM 1287 C C . THR A 1 159 ? 11.098 8.993 -14.858 1.00 81.62 159 THR A C 1
ATOM 1289 O O . THR A 1 159 ? 10.462 9.692 -15.644 1.00 81.62 159 THR A O 1
ATOM 1292 N N . THR A 1 160 ? 12.256 8.421 -15.188 1.00 88.31 160 THR A N 1
ATOM 1293 C CA . THR A 1 160 ? 12.963 8.593 -16.459 1.00 88.31 160 THR A CA 1
ATOM 1294 C C . THR A 1 160 ? 13.015 7.297 -17.260 1.00 88.31 160 THR A C 1
ATOM 1296 O O . THR A 1 160 ? 13.313 6.226 -16.728 1.00 88.31 160 THR A O 1
ATOM 1299 N N . TRP A 1 161 ? 12.716 7.409 -18.558 1.00 91.81 161 TRP A N 1
ATOM 1300 C CA . TRP A 1 161 ? 12.540 6.277 -19.466 1.00 91.81 161 TRP A CA 1
ATOM 1301 C C . TRP A 1 161 ? 13.205 6.543 -20.815 1.00 91.81 161 TRP A C 1
ATOM 1303 O O . TRP A 1 161 ? 13.013 7.595 -21.423 1.00 91.81 161 TRP A O 1
ATOM 1313 N N . LEU A 1 162 ? 13.967 5.565 -21.295 1.00 92.56 162 LEU A N 1
ATOM 1314 C CA . LEU A 1 162 ? 14.455 5.503 -22.663 1.00 92.56 162 LEU A CA 1
ATOM 1315 C C . LEU A 1 162 ? 13.427 4.751 -23.511 1.00 92.56 162 LEU A C 1
ATOM 1317 O O . LEU A 1 162 ? 13.144 3.579 -23.263 1.00 92.56 162 LEU A O 1
ATOM 1321 N N . CYS A 1 163 ? 12.897 5.422 -24.531 1.00 93.50 163 CYS A N 1
ATOM 1322 C CA . CYS A 1 163 ? 11.921 4.850 -25.454 1.00 93.50 163 CYS A CA 1
ATOM 1323 C C . CYS A 1 163 ? 12.581 4.565 -26.807 1.00 93.50 163 CYS A C 1
ATOM 1325 O O . CYS A 1 163 ? 12.930 5.490 -27.542 1.00 93.50 163 CYS A O 1
ATOM 1327 N N . LEU A 1 164 ? 12.719 3.290 -27.160 1.00 93.38 164 LEU A N 1
ATOM 1328 C CA . LEU A 1 164 ? 13.227 2.832 -28.451 1.00 93.38 164 LEU A CA 1
ATOM 1329 C C . LEU A 1 164 ? 12.046 2.417 -29.324 1.00 93.38 164 LEU A C 1
ATOM 1331 O O . LEU A 1 164 ? 11.323 1.496 -28.961 1.00 93.38 164 LEU A O 1
ATOM 1335 N N . ARG A 1 165 ? 11.848 3.057 -30.479 1.00 90.25 165 ARG A N 1
ATOM 1336 C CA . ARG A 1 165 ? 10.777 2.691 -31.420 1.00 90.25 165 ARG A CA 1
ATOM 1337 C C . ARG A 1 165 ? 11.352 2.048 -32.681 1.00 90.25 165 ARG A C 1
ATOM 1339 O O . ARG A 1 165 ? 12.347 2.559 -33.198 1.00 90.25 165 ARG A O 1
ATOM 1346 N N . PRO A 1 166 ? 10.739 0.973 -33.208 1.00 84.25 166 PRO A N 1
ATOM 1347 C CA . PRO A 1 166 ? 11.154 0.404 -34.479 1.00 84.25 166 PRO A CA 1
ATOM 1348 C C . PRO A 1 166 ? 10.957 1.432 -35.602 1.00 84.25 166 PRO A C 1
ATOM 1350 O O . PRO A 1 166 ? 9.994 2.205 -35.567 1.00 84.25 166 PRO A O 1
ATOM 1353 N N . PRO A 1 167 ? 11.836 1.461 -36.614 1.00 78.25 167 PRO A N 1
ATOM 1354 C CA . PRO A 1 167 ? 11.658 2.352 -37.747 1.00 78.25 167 PRO A CA 1
ATOM 1355 C C . PRO A 1 167 ? 10.370 1.998 -38.498 1.00 78.25 167 PRO A C 1
ATOM 1357 O O . PRO A 1 167 ? 10.184 0.867 -38.947 1.00 78.25 167 PRO A O 1
ATOM 1360 N N . THR A 1 168 ? 9.506 2.994 -38.701 1.00 68.19 168 THR A N 1
ATOM 1361 C CA . THR A 1 168 ? 8.171 2.869 -39.320 1.00 68.19 168 THR A CA 1
ATOM 1362 C C . THR A 1 168 ? 8.189 2.208 -40.708 1.00 68.19 168 THR A C 1
ATOM 1364 O O . THR A 1 168 ? 7.171 1.706 -41.173 1.00 68.19 168 THR A O 1
ATOM 1367 N N . ARG A 1 169 ? 9.350 2.176 -41.380 1.00 57.47 169 ARG A N 1
ATOM 1368 C CA . ARG A 1 169 ? 9.537 1.613 -42.728 1.00 57.47 169 ARG A CA 1
ATOM 1369 C C . ARG A 1 169 ? 9.576 0.082 -42.801 1.00 57.47 169 ARG A C 1
ATOM 1371 O O . ARG A 1 169 ? 9.433 -0.445 -43.896 1.00 57.47 169 ARG A O 1
ATOM 1378 N N . LEU A 1 170 ? 9.738 -0.640 -41.690 1.00 53.75 170 LEU A N 1
ATOM 1379 C CA . LEU A 1 170 ? 9.809 -2.112 -41.719 1.00 53.75 170 LEU A CA 1
ATOM 1380 C C . LEU A 1 170 ? 8.437 -2.810 -41.721 1.00 53.75 170 LEU A C 1
ATOM 1382 O O . LEU A 1 170 ? 8.377 -4.015 -41.939 1.00 53.75 170 LEU A O 1
ATOM 1386 N N . LEU A 1 171 ? 7.333 -2.078 -41.531 1.00 53.19 171 LEU A N 1
ATOM 1387 C CA . LEU A 1 171 ? 5.979 -2.653 -41.544 1.00 53.19 171 LEU A CA 1
ATOM 1388 C C . LEU A 1 171 ? 5.336 -2.709 -42.943 1.00 53.19 171 LEU A C 1
ATOM 1390 O O . LEU A 1 171 ? 4.289 -3.331 -43.091 1.00 53.19 171 LEU A O 1
ATOM 1394 N N . LEU A 1 172 ? 5.947 -2.094 -43.964 1.00 50.41 172 LEU A N 1
ATOM 1395 C CA . LEU A 1 172 ? 5.392 -2.037 -45.327 1.00 50.41 172 LEU A CA 1
ATOM 1396 C C . LEU A 1 172 ? 6.035 -3.014 -46.326 1.00 50.41 172 LEU A C 1
ATOM 1398 O O . LEU A 1 172 ? 5.526 -3.136 -47.433 1.00 50.41 172 LEU A O 1
ATOM 1402 N N . ASN A 1 173 ? 7.094 -3.743 -45.955 1.00 47.25 173 ASN A N 1
ATOM 1403 C CA . ASN A 1 173 ? 7.863 -4.551 -46.916 1.00 47.25 173 ASN A CA 1
ATOM 1404 C C . ASN A 1 173 ? 7.705 -6.078 -46.775 1.00 47.25 173 ASN A C 1
ATOM 1406 O O . ASN A 1 173 ? 8.459 -6.809 -47.405 1.00 47.25 173 ASN A O 1
ATOM 1410 N N . ASN A 1 174 ? 6.732 -6.575 -46.002 1.00 47.69 174 ASN A N 1
ATOM 1411 C CA . ASN A 1 174 ? 6.501 -8.024 -45.844 1.00 47.69 174 ASN A CA 1
ATOM 1412 C C . ASN A 1 174 ? 5.214 -8.540 -46.520 1.00 47.69 174 ASN A C 1
ATOM 1414 O O . ASN A 1 174 ? 4.732 -9.615 -46.175 1.00 47.69 174 ASN A O 1
ATOM 1418 N N . PHE A 1 175 ? 4.669 -7.805 -47.493 1.00 49.72 175 PHE A N 1
ATOM 1419 C CA . PHE A 1 175 ? 3.600 -8.293 -48.371 1.00 49.72 175 PHE A CA 1
ATOM 1420 C C . PHE A 1 175 ? 3.888 -7.903 -49.825 1.00 49.72 175 PHE A C 1
ATOM 1422 O O . PHE A 1 175 ? 3.291 -6.962 -50.344 1.00 49.72 175 PHE A O 1
ATOM 1429 N N . GLN A 1 176 ? 4.812 -8.613 -50.469 1.00 38.28 176 GLN A N 1
ATOM 1430 C CA . GLN A 1 176 ? 4.871 -8.759 -51.925 1.00 38.28 176 GLN A CA 1
ATOM 1431 C C . GLN A 1 176 ? 5.448 -10.125 -52.277 1.00 38.28 176 GLN A C 1
ATOM 1433 O O . GLN A 1 176 ? 6.419 -10.534 -51.602 1.00 38.28 176 GLN A O 1
#

Foldseek 3Di:
DDLVVVLVVVLVVVVCCCVPVVAQEEEAWDADDPNVVDPVSVVSVVVVCVVRVHDYHYDHDHPPDDRVVVQLVVQVVVDDPRAGEDPDLCVVVLVVVDPVVNVVSLQSCLQHYWYWDPDVVIDIDHRDPDRLAWDDDLAAFIKHADDPVDDDRSSHHGPDIDTGGHDPVVVPPPPD

InterPro domains:
  IPR031595 Protein-only RNase P, C-terminal [PF16953] (13-163)

Secondary structure (DSSP, 8-state):
--HHHHHHHHHHHHHHHHHHH---EEEEEEE--TGGG-HHHHHHHHHHHHHH--EEEEEEE-TTS-HHHHHHHHHHHT-TT--EE-S---HHHHHHTHHHHHHHHHHHHHHHEEEEE--SS-EEEPPPSS--S-EEETTTEEEEEE--S----TTSPPSEEEEE---GGGGSSS--